Protein AF-A0A537NJD1-F1 (afdb_monomer)

Foldseek 3Di:
DDDCDPPDDDPPQWDWDDPQPVHDDDPVVVLATKIWHADDQPDPNRIDIDGDDDQVQDDPVSHGDPVSVVVVVVVCCVPVVVRNVD

Secondary structure (DSSP, 8-state):
----PPP--PPTT-EEE-SSTTSS--HHHHH--EEEE---TTSTTSSEEEE---GGGB-TTSSBPHHHHHHHHHHHHHHHHHHHT-

Sequence (86 aa):
MSEDYPPDHPPDGFLRIDFDRGGEPTFNSHVGNLYVNKGAKGTRDEFVMGLRVQRHMCNPAGGLHGGMMMTMADLVGSMGGTTLIG

pLDDT: mean 78.87, std 13.6, range [38.75, 93.0]

Mean predicted aligned error: 7.45 Å

Solvent-accessible surface area (backbone atoms only — not comparable to full-atom values): 5522 Å² total; per-residue (Å²): 133,86,77,86,67,74,79,91,74,68,60,91,77,45,44,75,59,75,83,52,82,87,54,76,89,50,76,62,67,74,71,47,59,34,27,39,29,73,46,60,86,94,44,92,53,30,60,41,78,47,70,59,89,50,76,91,51,31,41,99,87,69,47,76,25,70,68,54,54,52,49,52,52,50,52,45,51,63,58,40,51,62,60,74,73,107

Radius of gyration: 14.15 Å; Cα contacts (8 Å, |Δi|>4): 84; chains: 1; bounding box: 30×24×44 Å

Structure (mmCIF, N/CA/C/O backbone):
data_AF-A0A537NJD1-F1
#
_entry.id   AF-A0A537NJD1-F1
#
loop_
_atom_site.group_PDB
_atom_site.id
_atom_site.type_symbol
_a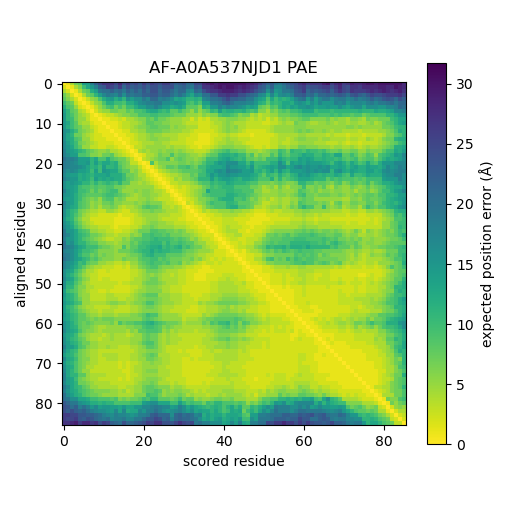tom_site.label_atom_id
_atom_site.label_alt_id
_atom_site.label_comp_id
_atom_site.label_asym_id
_atom_site.label_entity_id
_atom_site.label_seq_id
_atom_site.pdbx_PDB_ins_code
_atom_site.Cartn_x
_atom_site.Cartn_y
_atom_site.Cartn_z
_atom_site.occupancy
_atom_site.B_iso_or_equiv
_atom_site.auth_seq_id
_atom_site.auth_comp_id
_atom_site.auth_asym_id
_atom_site.auth_atom_id
_atom_site.pdbx_PDB_model_num
ATOM 1 N N . MET A 1 1 ? -0.934 -5.185 -24.877 1.00 38.75 1 MET A N 1
ATOM 2 C CA . MET A 1 1 ? 0.021 -6.209 -24.415 1.00 38.75 1 MET A CA 1
ATOM 3 C C . MET A 1 1 ? -0.482 -6.657 -23.055 1.00 38.75 1 MET A C 1
ATOM 5 O O . MET A 1 1 ? -0.360 -5.901 -22.107 1.00 38.75 1 MET A O 1
ATOM 9 N N . SER A 1 2 ? -1.231 -7.757 -23.002 1.00 43.66 2 SER A N 1
ATOM 10 C CA . SER A 1 2 ? -1.827 -8.273 -21.765 1.00 43.66 2 SER A CA 1
ATOM 11 C C . SER A 1 2 ? -0.752 -9.046 -21.008 1.00 43.66 2 SER A C 1
ATOM 13 O O . SER A 1 2 ? -0.512 -10.213 -21.305 1.00 43.66 2 SER A O 1
ATOM 15 N N . GLU A 1 3 ? -0.038 -8.367 -20.111 1.00 50.44 3 GLU A N 1
ATOM 16 C CA . GLU A 1 3 ? 0.812 -9.047 -19.136 1.00 50.44 3 GLU A CA 1
ATOM 17 C C . GLU A 1 3 ? -0.084 -9.914 -18.245 1.00 50.44 3 GLU A C 1
ATOM 19 O O . GLU A 1 3 ? -1.018 -9.410 -17.617 1.00 50.44 3 GLU A O 1
ATOM 24 N N . ASP A 1 4 ? 0.184 -11.221 -18.243 1.00 49.03 4 ASP A N 1
ATOM 25 C CA . ASP A 1 4 ? -0.353 -12.217 -17.313 1.00 49.03 4 ASP A CA 1
ATOM 26 C C . ASP A 1 4 ? 0.088 -11.848 -15.887 1.00 49.03 4 ASP A C 1
ATOM 28 O O . ASP A 1 4 ? 1.043 -12.390 -15.324 1.00 49.03 4 ASP A O 1
ATOM 32 N N . TYR A 1 5 ? -0.569 -10.854 -15.296 1.00 54.56 5 TYR A N 1
ATOM 33 C CA . TYR A 1 5 ? -0.453 -10.625 -13.869 1.00 54.56 5 TYR A CA 1
ATOM 34 C C . TYR A 1 5 ? -1.105 -11.814 -13.161 1.00 54.56 5 TYR A C 1
ATOM 36 O O . TYR A 1 5 ? -2.242 -12.162 -13.494 1.00 54.56 5 TYR A O 1
ATOM 44 N N . PRO A 1 6 ? -0.420 -12.452 -12.190 1.00 60.00 6 PRO A N 1
ATOM 45 C CA . PRO A 1 6 ? -1.032 -13.518 -11.416 1.00 60.00 6 PRO A CA 1
ATOM 46 C C . PRO A 1 6 ? -2.352 -13.008 -10.827 1.00 60.00 6 PRO A C 1
ATOM 48 O O . PRO A 1 6 ? -2.415 -11.839 -10.421 1.00 60.00 6 PRO A O 1
ATOM 51 N N . PRO A 1 7 ? -3.399 -13.852 -10.795 1.00 67.44 7 PRO A N 1
ATOM 52 C CA . PRO A 1 7 ? -4.714 -13.431 -10.351 1.00 67.44 7 PRO A CA 1
ATOM 53 C C . PRO A 1 7 ? -4.618 -12.796 -8.963 1.00 67.44 7 PRO A C 1
ATOM 55 O O . PRO A 1 7 ? -3.894 -13.264 -8.076 1.00 67.44 7 PRO A O 1
ATOM 58 N N . ASP A 1 8 ? -5.301 -11.664 -8.818 1.00 76.00 8 ASP A N 1
ATOM 59 C CA . ASP A 1 8 ? -5.193 -10.804 -7.652 1.00 76.00 8 ASP A CA 1
ATOM 60 C C . ASP A 1 8 ? -5.926 -11.426 -6.455 1.00 76.00 8 ASP A C 1
ATOM 62 O O . ASP A 1 8 ? -7.108 -11.180 -6.2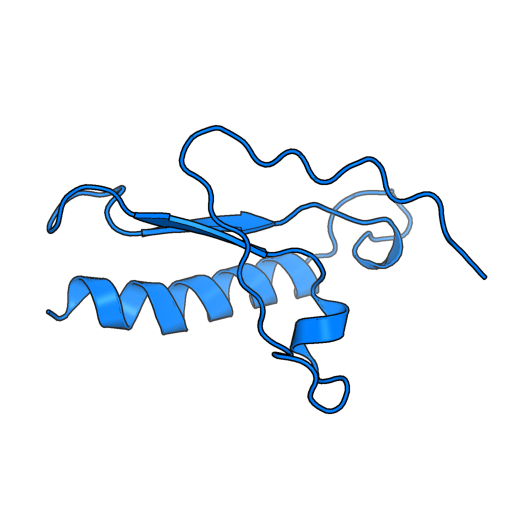27 1.00 76.00 8 ASP A O 1
ATOM 66 N N . HIS A 1 9 ? -5.215 -12.278 -5.716 1.00 84.50 9 HIS A N 1
ATOM 67 C CA . HIS A 1 9 ? -5.678 -12.902 -4.479 1.00 84.50 9 HIS A CA 1
ATOM 68 C C . HIS A 1 9 ? -4.970 -12.249 -3.284 1.00 84.50 9 HIS A C 1
ATOM 70 O O . HIS A 1 9 ? -3.865 -12.677 -2.919 1.00 84.50 9 HIS A O 1
ATOM 76 N N . PRO A 1 10 ? -5.521 -11.166 -2.709 1.00 85.88 10 PRO A N 1
ATOM 77 C CA . PRO A 1 10 ? -4.985 -10.606 -1.477 1.00 85.88 10 PRO A CA 1
ATOM 78 C C . PRO A 1 10 ? -5.203 -11.561 -0.291 1.00 85.88 10 PRO A C 1
ATOM 80 O O . PRO A 1 10 ? -6.109 -12.395 -0.342 1.00 85.88 10 PRO A O 1
ATOM 83 N N . PRO A 1 11 ? -4.394 -11.452 0.780 1.00 87.94 11 PRO A N 1
ATOM 84 C CA . PRO A 1 11 ? -4.643 -12.180 2.023 1.00 87.94 11 PRO A CA 1
ATOM 85 C C . PRO A 1 11 ? -6.012 -11.840 2.631 1.00 87.94 11 PRO A C 1
ATOM 87 O O . PRO A 1 11 ? -6.558 -10.763 2.383 1.00 87.94 11 PRO A O 1
ATOM 90 N N . ASP A 1 12 ? -6.544 -12.724 3.474 1.00 89.00 12 ASP A N 1
ATOM 91 C CA . ASP A 1 12 ? -7.849 -12.524 4.111 1.00 89.00 12 ASP A CA 1
ATOM 92 C C . ASP A 1 12 ? -7.941 -11.176 4.852 1.00 89.00 12 ASP A C 1
ATOM 94 O O . ASP A 1 12 ? -7.017 -10.745 5.547 1.00 89.00 12 ASP A O 1
ATOM 98 N N . GLY A 1 13 ? -9.077 -10.492 4.687 1.00 87.06 13 GLY A N 1
ATOM 99 C CA . GLY A 1 13 ? -9.342 -9.180 5.287 1.00 87.06 13 GLY A CA 1
ATOM 100 C C . GLY A 1 13 ? -8.690 -7.988 4.574 1.00 87.06 13 GLY A C 1
ATOM 101 O O . GLY A 1 13 ? -8.982 -6.847 4.931 1.00 87.06 13 GLY A O 1
ATOM 102 N N . PHE A 1 14 ? -7.856 -8.212 3.552 1.00 90.38 14 PHE A N 1
ATOM 103 C CA .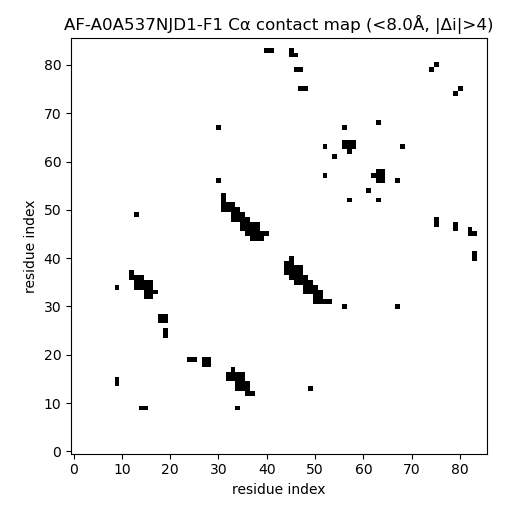 PHE A 1 14 ? -7.287 -7.133 2.745 1.00 90.38 14 PHE A CA 1
ATOM 104 C C . PHE A 1 14 ? -8.192 -6.766 1.567 1.00 90.38 14 PHE A C 1
ATOM 106 O O . PHE A 1 14 ? -8.530 -7.592 0.721 1.00 90.38 14 PHE A O 1
ATOM 113 N N . LEU A 1 15 ? -8.532 -5.483 1.484 1.00 88.81 15 LEU A N 1
ATOM 114 C CA . LEU A 1 15 ? -9.302 -4.889 0.399 1.00 88.81 15 LEU A CA 1
ATOM 115 C C . LEU A 1 15 ? -8.380 -4.082 -0.507 1.00 88.81 15 LEU A C 1
ATOM 117 O O . LEU A 1 15 ? -7.589 -3.276 -0.019 1.00 88.81 15 LEU A O 1
ATOM 121 N N . ARG A 1 16 ? -8.493 -4.268 -1.824 1.00 87.19 16 ARG A N 1
ATOM 122 C CA . ARG A 1 16 ? -7.719 -3.491 -2.797 1.00 87.19 16 ARG A CA 1
ATOM 123 C C . ARG A 1 16 ? -8.134 -2.020 -2.761 1.00 87.19 16 ARG A C 1
ATOM 125 O O . ARG A 1 16 ? -9.323 -1.706 -2.783 1.00 87.19 16 ARG A O 1
ATOM 132 N N . ILE A 1 17 ? -7.147 -1.130 -2.749 1.00 84.12 17 ILE A N 1
ATOM 133 C CA . ILE A 1 17 ? -7.357 0.299 -2.952 1.00 84.12 17 ILE A CA 1
ATOM 134 C C . ILE A 1 17 ? -7.327 0.574 -4.453 1.00 84.12 17 ILE A C 1
ATOM 136 O O . ILE A 1 17 ? -6.352 0.258 -5.134 1.00 84.12 17 ILE A O 1
ATOM 140 N N . ASP A 1 18 ? -8.397 1.175 -4.958 1.00 77.00 18 ASP A N 1
ATOM 141 C CA . ASP A 1 18 ? -8.441 1.733 -6.305 1.00 77.00 18 ASP A CA 1
ATOM 142 C C . ASP A 1 18 ? -8.190 3.245 -6.222 1.00 77.00 18 ASP A C 1
ATOM 144 O O . ASP A 1 18 ? -9.084 4.014 -5.853 1.00 77.00 18 ASP A O 1
ATOM 148 N N . PHE A 1 19 ? -6.943 3.651 -6.479 1.00 69.38 19 PHE A N 1
ATOM 149 C CA . PHE A 1 19 ? -6.533 5.060 -6.455 1.00 69.38 19 PHE A CA 1
ATOM 150 C C . PHE A 1 19 ? -6.932 5.817 -7.710 1.00 69.38 19 PHE A C 1
ATOM 152 O O . PHE A 1 19 ? -7.201 7.014 -7.629 1.00 69.38 19 PHE A O 1
ATOM 159 N N . ASP A 1 20 ? -6.964 5.132 -8.848 1.00 66.88 20 ASP A N 1
ATOM 160 C CA . ASP A 1 20 ? -7.200 5.791 -10.120 1.00 66.88 20 ASP A CA 1
ATOM 161 C C . ASP A 1 20 ? -8.702 5.991 -10.338 1.00 66.88 20 ASP A C 1
ATOM 163 O O . ASP A 1 20 ? -9.086 6.982 -10.949 1.00 66.88 20 ASP A O 1
ATOM 167 N N . ARG A 1 21 ? -9.578 5.112 -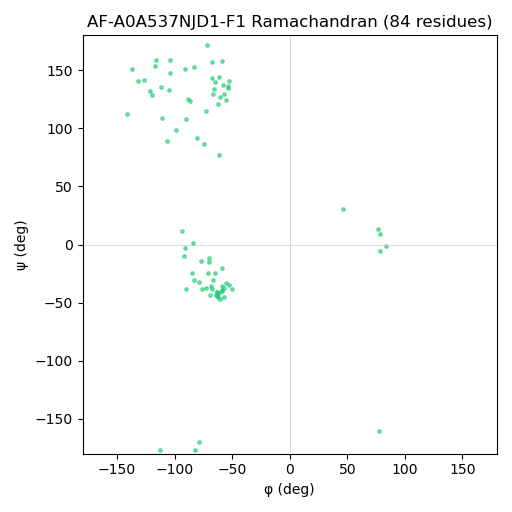9.809 1.00 66.69 21 ARG A N 1
ATOM 168 C CA . ARG A 1 21 ? -11.049 5.175 -9.988 1.00 66.69 21 ARG A CA 1
ATOM 169 C C . ARG A 1 21 ? -11.466 5.425 -11.453 1.00 66.69 21 ARG A C 1
ATOM 171 O O . ARG A 1 21 ? -12.487 6.060 -11.712 1.00 66.69 21 ARG A O 1
ATOM 178 N N . GLY A 1 22 ? -10.667 4.953 -12.415 1.00 66.25 22 GLY A N 1
ATOM 179 C CA . GLY A 1 22 ? -10.868 5.192 -13.851 1.00 66.25 22 GLY A CA 1
ATOM 180 C C . GLY A 1 22 ? -10.463 6.582 -14.368 1.00 66.25 22 GLY A C 1
ATOM 181 O O . GLY A 1 22 ? -10.855 6.945 -15.473 1.00 66.25 22 GLY A O 1
ATOM 182 N N . GLY A 1 23 ? -9.722 7.366 -13.586 1.00 67.50 23 GLY A N 1
ATOM 183 C CA . GLY A 1 23 ? -9.109 8.631 -13.985 1.00 67.50 23 GLY A CA 1
ATOM 184 C C . GLY A 1 23 ? -7.775 8.455 -14.717 1.00 67.50 23 GLY A C 1
ATOM 185 O O . GLY A 1 23 ? -7.329 7.339 -14.984 1.00 67.50 23 GLY A O 1
ATOM 186 N N . GLU A 1 24 ? -7.140 9.580 -15.047 1.00 73.06 24 GLU A N 1
ATOM 187 C CA . GLU A 1 24 ? -5.825 9.587 -15.697 1.00 73.06 24 GLU A CA 1
ATOM 188 C C . GLU A 1 24 ? -4.753 8.917 -14.817 1.00 73.06 24 GLU A C 1
ATOM 190 O O . GLU A 1 24 ? -4.785 9.097 -13.595 1.00 73.06 24 GLU A O 1
ATOM 195 N N . PRO A 1 25 ? -3.780 8.192 -15.405 1.00 66.94 25 PRO A N 1
A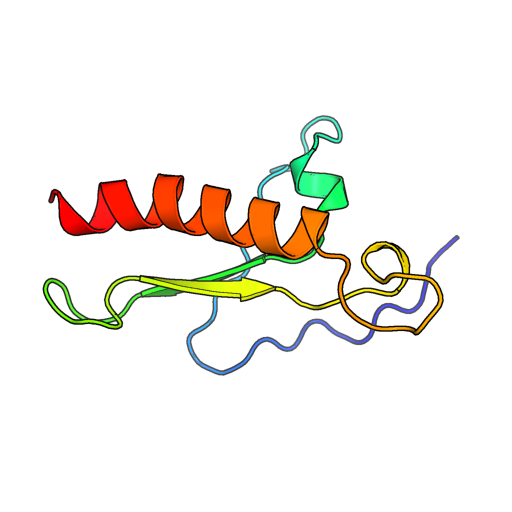TOM 196 C CA . PRO A 1 25 ? -2.697 7.564 -14.655 1.00 66.94 25 PRO A CA 1
ATOM 197 C C . PRO A 1 25 ? -1.938 8.589 -13.806 1.00 66.94 25 PRO A C 1
ATOM 199 O O . PRO A 1 25 ? -1.430 9.592 -14.313 1.00 66.94 25 PRO A O 1
ATOM 202 N N . THR A 1 26 ? -1.845 8.334 -12.503 1.00 73.06 26 THR A N 1
ATOM 203 C CA . THR A 1 26 ? -1.099 9.178 -11.559 1.00 73.06 26 THR A CA 1
ATOM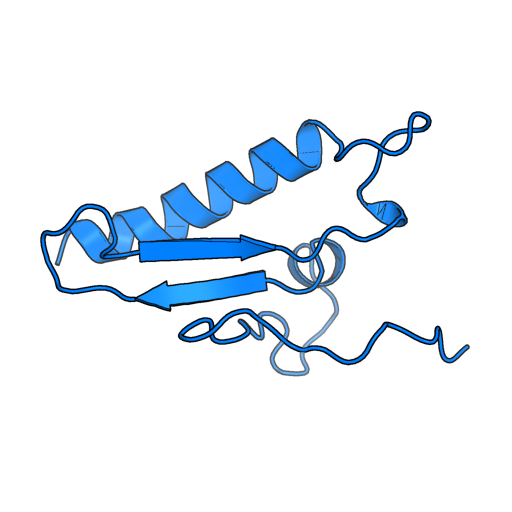 204 C C . THR A 1 26 ? 0.126 8.449 -11.016 1.00 73.06 26 THR A C 1
ATOM 206 O O . THR A 1 26 ? 0.416 7.310 -11.359 1.00 73.06 26 THR A O 1
ATOM 209 N N . PHE A 1 27 ? 0.859 9.072 -10.095 1.00 70.94 27 PHE A N 1
ATOM 210 C CA . PHE A 1 27 ? 1.899 8.367 -9.347 1.00 70.94 27 PHE A CA 1
ATOM 211 C C . PHE A 1 27 ? 1.395 7.045 -8.729 1.00 70.94 27 PHE A C 1
ATOM 213 O O . PHE A 1 27 ? 2.098 6.038 -8.782 1.00 70.94 27 PHE A O 1
ATOM 220 N N . ASN A 1 28 ? 0.157 7.011 -8.224 1.00 68.06 28 ASN A N 1
ATOM 221 C CA . ASN A 1 28 ? -0.405 5.824 -7.577 1.00 68.06 28 ASN A CA 1
ATOM 222 C C . ASN A 1 28 ? -0.613 4.653 -8.545 1.00 68.06 28 ASN A C 1
ATOM 224 O O . ASN A 1 28 ? -0.430 3.505 -8.138 1.00 68.06 28 ASN A O 1
ATOM 228 N N . SER A 1 29 ? -0.879 4.918 -9.829 1.00 70.94 29 SER A N 1
ATOM 229 C CA . SER A 1 29 ? -0.977 3.861 -10.842 1.00 70.94 29 SER A CA 1
ATOM 230 C C . SER A 1 29 ? 0.362 3.141 -11.054 1.00 70.94 29 SER A C 1
ATOM 232 O O . SER A 1 29 ? 0.392 1.975 -11.442 1.00 70.94 29 SER A O 1
ATOM 234 N N . HIS A 1 30 ? 1.491 3.801 -10.757 1.00 76.06 30 HIS A N 1
ATOM 235 C CA . HIS A 1 30 ? 2.832 3.208 -10.835 1.00 76.06 30 HIS A CA 1
ATOM 236 C C . HIS A 1 30 ? 3.241 2.432 -9.575 1.00 76.06 30 HIS A C 1
ATOM 238 O O . HIS A 1 30 ? 4.064 1.514 -9.665 1.00 76.06 30 HIS A O 1
ATOM 244 N N . VAL A 1 31 ? 2.654 2.759 -8.416 1.00 75.38 31 VAL A N 1
ATOM 245 C CA . VAL A 1 31 ? 2.909 2.075 -7.134 1.00 75.38 31 VAL A CA 1
ATOM 246 C C . VAL A 1 31 ? 2.330 0.653 -7.114 1.00 75.38 31 VAL A C 1
ATOM 248 O O . VAL A 1 31 ? 2.751 -0.175 -6.307 1.00 75.38 31 VAL A O 1
ATOM 251 N N . GLY A 1 32 ? 1.449 0.338 -8.070 1.00 77.31 32 GLY A N 1
ATOM 252 C CA . GLY A 1 32 ? 0.839 -0.972 -8.286 1.00 77.31 32 GLY A CA 1
ATOM 253 C C . GLY A 1 32 ? -0.282 -1.281 -7.298 1.00 77.31 32 GLY A C 1
ATOM 254 O O . GLY A 1 32 ? -0.874 -0.385 -6.701 1.00 77.31 32 GLY A O 1
ATOM 255 N N . ASN A 1 33 ? -0.615 -2.566 -7.149 1.00 85.38 33 ASN A N 1
ATOM 256 C CA . ASN A 1 33 ? -1.766 -2.960 -6.337 1.00 85.38 33 ASN A CA 1
ATOM 257 C C . ASN A 1 33 ? -1.473 -2.773 -4.844 1.00 85.38 33 ASN A C 1
ATOM 259 O O . ASN A 1 33 ? -0.630 -3.469 -4.265 1.00 85.38 33 ASN A O 1
ATOM 263 N N . LEU A 1 34 ? -2.224 -1.856 -4.239 1.00 87.81 34 LEU A N 1
ATOM 264 C CA . LEU A 1 34 ? -2.227 -1.564 -2.813 1.00 87.81 34 LEU A CA 1
ATOM 265 C C . LEU A 1 34 ? -3.474 -2.155 -2.162 1.00 87.81 34 LEU A C 1
ATOM 267 O O . LEU A 1 34 ? -4.544 -2.205 -2.770 1.00 87.81 34 LEU A O 1
ATOM 271 N N . TYR A 1 35 ? -3.344 -2.578 -0.911 1.00 89.88 35 TYR A N 1
ATOM 272 C CA . TYR A 1 35 ? -4.422 -3.187 -0.145 1.00 89.88 35 TYR A CA 1
ATOM 273 C C . TYR A 1 35 ? -4.446 -2.641 1.276 1.00 89.88 35 TYR A C 1
ATOM 275 O O . TYR A 1 35 ? -3.403 -2.302 1.829 1.00 89.88 35 TYR A O 1
ATOM 283 N N . VAL A 1 36 ? -5.624 -2.607 1.889 1.00 90.75 36 VAL A N 1
ATOM 284 C CA . VAL A 1 36 ? -5.816 -2.203 3.286 1.00 90.75 36 VAL A CA 1
ATOM 285 C C . VAL A 1 36 ? -6.582 -3.257 4.055 1.00 90.75 36 VAL A C 1
ATOM 287 O O . VAL A 1 36 ? -7.546 -3.824 3.550 1.00 90.75 36 VAL A O 1
ATOM 290 N N . ASN A 1 37 ? -6.183 -3.466 5.300 1.00 90.00 37 ASN A N 1
ATOM 291 C CA . ASN A 1 37 ? -6.950 -4.187 6.298 1.00 90.00 37 ASN A CA 1
ATOM 292 C C . ASN A 1 37 ? -7.187 -3.238 7.481 1.00 90.00 37 ASN A C 1
ATOM 294 O O . ASN A 1 37 ? -6.270 -2.536 7.915 1.00 90.00 37 ASN A O 1
ATOM 298 N N . LYS A 1 38 ? -8.438 -3.170 7.942 1.00 86.06 38 LYS A N 1
ATOM 299 C CA . LYS A 1 38 ? -8.862 -2.300 9.041 1.00 86.06 38 LYS A CA 1
ATOM 300 C C . LYS A 1 38 ? -9.213 -3.161 10.245 1.00 86.06 38 LYS A C 1
ATOM 302 O O . LYS A 1 38 ? -10.232 -3.851 10.232 1.00 86.06 38 LYS A O 1
ATOM 307 N N . GLY A 1 39 ? -8.370 -3.110 11.268 1.00 84.56 39 GLY A N 1
ATOM 308 C CA . GLY A 1 39 ? -8.635 -3.730 12.559 1.00 84.56 39 GLY A CA 1
ATOM 309 C C . GLY A 1 39 ? -9.577 -2.901 13.432 1.00 84.56 39 GLY A C 1
ATOM 310 O O . GLY A 1 39 ? -10.183 -1.918 13.003 1.00 84.56 39 GLY A O 1
ATOM 311 N N . ALA A 1 40 ? -9.699 -3.304 14.697 1.00 83.38 40 ALA A N 1
ATOM 312 C CA . ALA A 1 40 ? -10.480 -2.559 15.677 1.00 83.38 40 ALA A CA 1
ATOM 313 C C . ALA A 1 40 ? -9.824 -1.205 16.002 1.00 83.38 40 ALA A C 1
ATOM 315 O O . ALA A 1 40 ? -8.599 -1.106 16.114 1.00 83.38 40 ALA A O 1
ATOM 316 N N . LYS A 1 41 ? -10.654 -0.177 16.204 1.00 80.50 41 LYS A N 1
ATOM 317 C CA . LYS A 1 41 ? -10.216 1.175 16.571 1.00 80.50 41 LYS A CA 1
ATOM 318 C C . LYS A 1 41 ? -9.405 1.169 17.874 1.00 80.50 41 LYS A C 1
ATOM 320 O O . LYS A 1 41 ? -9.791 0.502 18.834 1.00 80.50 41 LYS A O 1
ATOM 325 N N . GLY A 1 42 ? -8.309 1.922 17.918 1.00 77.50 42 GLY A N 1
ATOM 326 C CA . GLY A 1 42 ? -7.397 2.025 19.058 1.00 77.50 42 GLY A CA 1
ATOM 327 C C . GLY A 1 42 ? -6.433 0.845 19.208 1.00 77.50 42 GLY A C 1
ATOM 328 O O . GLY A 1 42 ? -5.756 0.741 20.232 1.00 77.50 42 GLY A O 1
ATOM 329 N N . THR A 1 43 ? -6.366 -0.058 18.225 1.00 80.75 43 THR A N 1
ATOM 330 C CA . THR A 1 43 ? -5.423 -1.186 18.233 1.00 80.75 43 THR A CA 1
ATOM 331 C C . THR A 1 43 ? -4.259 -0.932 17.285 1.00 80.75 43 THR A C 1
ATOM 333 O O . THR A 1 43 ? -4.353 -0.146 16.348 1.00 80.75 43 THR A O 1
ATOM 336 N N . ARG A 1 44 ? -3.141 -1.633 17.497 1.00 77.75 44 ARG A N 1
ATOM 337 C CA . ARG A 1 44 ? -1.986 -1.569 16.587 1.00 77.75 44 ARG A CA 1
ATOM 338 C C . ARG A 1 44 ? -2.361 -1.907 15.139 1.00 77.75 44 ARG A C 1
ATOM 340 O O . ARG A 1 44 ? -1.773 -1.352 14.217 1.00 77.75 44 ARG A O 1
ATOM 347 N N . ASP A 1 45 ? -3.328 -2.800 14.964 1.00 82.50 45 ASP A N 1
ATOM 348 C CA . ASP A 1 45 ? -3.757 -3.303 13.661 1.00 82.50 45 ASP A CA 1
ATOM 349 C C . ASP A 1 45 ? -4.944 -2.511 13.095 1.00 82.50 45 ASP A C 1
ATOM 351 O O . ASP A 1 45 ? -5.554 -2.921 12.110 1.00 82.50 45 ASP A O 1
ATOM 355 N N . GLU A 1 46 ? -5.280 -1.365 13.699 1.00 82.81 46 GLU A N 1
ATOM 356 C CA . GLU A 1 46 ? -6.349 -0.477 13.234 1.00 82.81 46 GLU A CA 1
ATOM 357 C C . GLU A 1 46 ? -6.187 -0.108 11.753 1.00 82.81 46 GLU A C 1
ATOM 359 O O . GLU A 1 46 ? -7.175 -0.019 11.021 1.00 82.81 46 GLU A O 1
ATOM 364 N N . PHE A 1 47 ? -4.943 0.032 11.289 1.00 87.69 47 PHE A N 1
ATOM 365 C CA . PHE A 1 47 ? -4.639 0.265 9.887 1.00 87.69 47 PHE A CA 1
ATOM 366 C C . PHE A 1 47 ? -3.391 -0.505 9.447 1.00 87.69 47 PHE A C 1
ATOM 368 O O . PHE A 1 47 ? -2.270 -0.177 9.836 1.00 87.69 47 PHE A O 1
ATOM 375 N N . VAL A 1 48 ? -3.582 -1.500 8.579 1.00 90.56 48 VAL A N 1
ATOM 376 C CA . VAL A 1 48 ? -2.495 -2.255 7.945 1.00 90.56 48 VAL A CA 1
ATOM 377 C C . VAL A 1 48 ? -2.588 -2.083 6.437 1.00 90.56 48 VAL A C 1
ATOM 379 O O . VAL A 1 48 ? -3.637 -2.323 5.843 1.00 90.56 48 VAL A O 1
ATOM 382 N N . MET A 1 49 ? -1.481 -1.697 5.804 1.00 90.44 49 MET A N 1
ATOM 383 C CA . MET A 1 49 ? -1.396 -1.579 4.350 1.00 90.44 49 MET A CA 1
ATOM 384 C C . MET A 1 49 ? -0.460 -2.636 3.773 1.00 90.44 49 MET A C 1
ATOM 386 O O . MET A 1 49 ? 0.637 -2.858 4.284 1.00 90.44 49 MET A O 1
ATOM 390 N N . GLY A 1 50 ? -0.895 -3.273 2.690 1.00 90.25 50 GLY A N 1
ATOM 391 C CA . GLY A 1 50 ? -0.121 -4.236 1.916 1.00 90.25 50 GLY A CA 1
ATOM 392 C C . GLY A 1 50 ? 0.108 -3.753 0.488 1.00 90.25 50 GLY A C 1
ATOM 393 O O . GLY A 1 50 ? -0.688 -2.990 -0.055 1.00 90.25 50 GLY A O 1
ATOM 394 N N . LEU A 1 51 ? 1.189 -4.224 -0.128 1.00 88.94 51 LEU A N 1
ATOM 395 C CA . LEU A 1 51 ? 1.526 -3.979 -1.531 1.00 88.94 51 LEU A CA 1
ATOM 396 C C . LEU A 1 51 ? 1.890 -5.321 -2.171 1.00 88.94 51 LEU A C 1
ATOM 398 O O . LEU A 1 51 ? 2.574 -6.141 -1.550 1.00 88.94 51 LEU A O 1
ATOM 402 N N . ARG A 1 52 ? 1.467 -5.552 -3.415 1.00 87.44 52 ARG A N 1
ATOM 403 C CA . ARG A 1 52 ? 1.978 -6.680 -4.204 1.00 87.44 52 ARG A CA 1
ATOM 404 C C . ARG A 1 52 ? 3.197 -6.225 -4.993 1.00 87.44 52 ARG A C 1
ATOM 406 O O . ARG A 1 52 ? 3.056 -5.488 -5.962 1.00 87.44 52 ARG A O 1
ATOM 413 N N . VAL A 1 53 ? 4.380 -6.684 -4.588 1.00 87.88 53 VAL A N 1
ATOM 414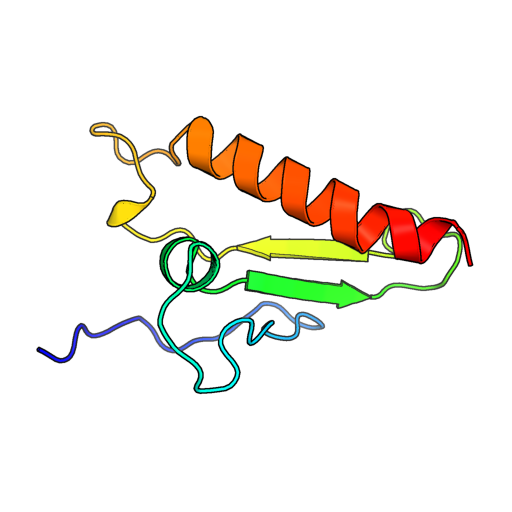 C CA . VAL A 1 53 ? 5.637 -6.343 -5.268 1.00 87.88 53 VAL A CA 1
ATOM 415 C C . VAL A 1 53 ? 5.602 -6.828 -6.715 1.00 87.88 53 VAL A C 1
ATOM 417 O O . VAL A 1 53 ? 5.348 -8.004 -6.980 1.00 87.88 53 VAL A O 1
ATOM 420 N N . GLN A 1 54 ? 5.875 -5.915 -7.645 1.00 85.75 54 GLN A N 1
ATOM 421 C CA . GLN A 1 54 ? 5.997 -6.198 -9.073 1.00 85.75 54 GLN A CA 1
ATOM 422 C C . GLN A 1 54 ? 7.418 -5.905 -9.553 1.00 85.75 54 GLN A C 1
ATOM 424 O O . GLN A 1 54 ? 8.159 -5.143 -8.932 1.00 85.75 54 GLN A O 1
ATOM 429 N N . ARG A 1 55 ? 7.809 -6.499 -10.684 1.00 85.56 55 ARG A N 1
ATOM 430 C CA . ARG A 1 55 ? 9.194 -6.457 -11.174 1.00 85.56 55 ARG A CA 1
ATOM 431 C C . ARG A 1 55 ? 9.713 -5.035 -11.412 1.00 85.56 55 ARG A C 1
ATOM 433 O O . ARG A 1 55 ? 10.880 -4.779 -11.136 1.00 85.56 55 ARG A O 1
ATOM 440 N N . HIS A 1 56 ? 8.867 -4.113 -11.875 1.00 84.56 56 HIS A N 1
ATOM 441 C CA . HIS A 1 56 ? 9.249 -2.715 -12.125 1.00 84.56 56 HIS A CA 1
ATOM 442 C C . HIS A 1 56 ? 9.510 -1.906 -10.846 1.00 84.56 56 HIS A C 1
ATOM 444 O O . HIS A 1 56 ? 10.050 -0.808 -10.919 1.00 84.56 56 HIS A O 1
ATOM 450 N N . MET A 1 57 ? 9.143 -2.444 -9.681 1.00 87.56 57 MET A N 1
ATOM 451 C CA . MET A 1 57 ? 9.380 -1.840 -8.367 1.00 87.56 57 MET A CA 1
ATOM 452 C C . MET A 1 57 ? 10.700 -2.298 -7.746 1.00 87.56 57 MET A C 1
ATOM 454 O O . MET A 1 57 ? 11.110 -1.784 -6.702 1.00 87.56 57 MET A O 1
ATOM 458 N N . CYS A 1 58 ? 11.341 -3.306 -8.338 1.00 88.44 58 CYS A N 1
ATOM 459 C CA . CYS A 1 58 ? 12.547 -3.907 -7.803 1.00 88.44 58 CYS A CA 1
ATOM 460 C C . CYS A 1 58 ? 13.810 -3.235 -8.349 1.00 88.44 58 CYS A C 1
ATOM 462 O O . CYS A 1 58 ? 13.862 -2.739 -9.472 1.00 88.44 58 CYS A O 1
ATOM 464 N N . ASN A 1 59 ? 14.863 -3.263 -7.542 1.00 89.31 59 ASN A N 1
ATOM 465 C CA . ASN A 1 59 ? 16.217 -2.946 -7.967 1.00 89.31 59 ASN A CA 1
ATOM 466 C C . ASN A 1 59 ? 16.792 -4.073 -8.865 1.00 89.31 59 ASN A C 1
ATOM 468 O O . ASN A 1 59 ? 16.195 -5.149 -8.968 1.00 89.31 59 ASN A O 1
ATOM 472 N N . PRO A 1 60 ? 17.973 -3.883 -9.485 1.00 88.56 60 PRO A N 1
ATOM 473 C CA . PRO A 1 60 ? 18.588 -4.907 -10.338 1.00 88.56 60 PRO A CA 1
ATOM 474 C C . PRO A 1 60 ? 18.881 -6.251 -9.649 1.00 88.56 60 PRO A C 1
ATOM 476 O O . PRO A 1 60 ? 19.015 -7.261 -10.332 1.00 88.56 60 PRO A O 1
ATOM 479 N N . ALA A 1 61 ? 18.959 -6.285 -8.313 1.00 90.56 61 ALA A N 1
ATOM 480 C CA . ALA A 1 61 ? 19.127 -7.513 -7.534 1.00 90.56 61 ALA A CA 1
ATOM 481 C C . ALA A 1 61 ? 17.794 -8.242 -7.255 1.00 90.56 61 ALA A C 1
ATOM 483 O O . ALA A 1 61 ? 17.785 -9.272 -6.586 1.00 90.56 61 ALA A O 1
ATOM 484 N N . GLY A 1 62 ? 16.666 -7.717 -7.746 1.00 86.69 62 GLY A N 1
ATOM 485 C CA . GLY A 1 62 ? 15.333 -8.301 -7.579 1.00 86.69 62 GLY A CA 1
ATOM 486 C C . GLY A 1 62 ? 14.643 -7.956 -6.257 1.00 86.69 62 GLY A C 1
ATOM 487 O O . GLY A 1 62 ? 13.494 -8.346 -6.060 1.00 86.69 62 GLY A O 1
ATOM 488 N N . GLY A 1 63 ? 15.298 -7.201 -5.370 1.00 90.69 63 GLY A N 1
ATOM 489 C CA . GLY A 1 63 ? 14.705 -6.715 -4.122 1.00 90.69 63 GLY A CA 1
ATOM 490 C C . GLY A 1 63 ? 13.894 -5.438 -4.332 1.00 90.69 63 GLY A C 1
ATOM 491 O O . GLY A 1 63 ? 14.199 -4.653 -5.227 1.00 90.69 63 GLY A O 1
ATOM 492 N N . LEU A 1 64 ? 12.884 -5.199 -3.491 1.00 90.56 64 LEU A N 1
ATOM 493 C CA . LEU A 1 64 ? 12.072 -3.979 -3.553 1.00 90.56 64 LEU A CA 1
ATOM 494 C C . LEU A 1 64 ? 12.960 -2.727 -3.428 1.00 90.56 64 LEU A C 1
ATOM 496 O O . LEU A 1 64 ? 13.797 -2.632 -2.528 1.00 90.56 64 LEU A O 1
ATOM 500 N N . HIS A 1 65 ? 12.795 -1.769 -4.342 1.00 93.00 65 HIS A N 1
ATOM 501 C CA . HIS A 1 65 ? 13.607 -0.557 -4.361 1.00 93.00 65 HIS A CA 1
ATOM 502 C C . HIS A 1 65 ? 13.356 0.295 -3.105 1.00 93.00 65 HIS A C 1
ATOM 504 O O . HIS A 1 65 ? 12.215 0.472 -2.681 1.00 93.00 65 HIS A O 1
ATOM 510 N N . GLY A 1 66 ? 14.410 0.887 -2.531 1.00 90.31 66 GLY A N 1
ATOM 511 C CA . GLY A 1 66 ? 14.295 1.705 -1.314 1.00 90.31 66 GLY A CA 1
ATOM 512 C C . GLY A 1 66 ? 13.323 2.880 -1.455 1.00 90.31 66 GLY A C 1
ATOM 513 O O . GLY A 1 66 ? 12.547 3.153 -0.545 1.00 90.31 66 GLY A O 1
ATOM 514 N N . GLY A 1 67 ? 13.293 3.510 -2.633 1.00 89.75 67 GLY A N 1
A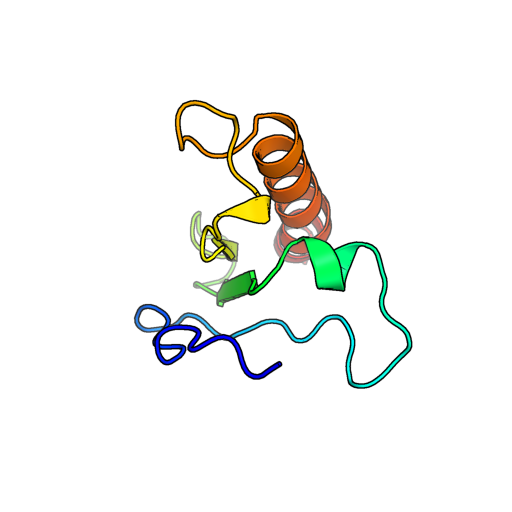TOM 515 C CA . GLY A 1 67 ? 12.307 4.547 -2.957 1.00 89.75 67 GLY A CA 1
ATOM 516 C C . GLY A 1 67 ? 10.860 4.051 -2.859 1.00 89.75 67 GLY A C 1
ATOM 517 O O . GLY A 1 67 ? 10.031 4.737 -2.278 1.00 89.75 67 GLY A O 1
ATOM 518 N N . MET A 1 68 ? 10.581 2.824 -3.314 1.00 90.12 68 MET A N 1
ATOM 519 C CA . MET A 1 68 ? 9.246 2.224 -3.202 1.00 90.12 68 MET A CA 1
ATOM 520 C C . MET A 1 68 ? 8.871 1.912 -1.751 1.00 90.12 68 MET A C 1
ATOM 522 O O . MET A 1 68 ? 7.721 2.098 -1.362 1.00 90.12 68 MET A O 1
ATOM 526 N N . MET A 1 69 ? 9.835 1.492 -0.925 1.00 90.56 69 MET A N 1
ATOM 527 C CA . MET A 1 69 ? 9.603 1.319 0.515 1.00 90.56 69 MET A CA 1
ATOM 528 C C . MET A 1 69 ? 9.263 2.647 1.203 1.00 90.56 69 MET A C 1
ATOM 530 O O . MET A 1 69 ? 8.351 2.691 2.024 1.00 90.56 69 MET A O 1
ATOM 534 N N . MET A 1 70 ? 9.947 3.737 0.841 1.00 92.38 70 MET A N 1
ATOM 535 C CA . MET A 1 70 ? 9.644 5.069 1.376 1.00 92.38 70 MET A CA 1
ATOM 536 C C . MET A 1 70 ? 8.284 5.588 0.909 1.00 92.38 70 MET A C 1
ATOM 538 O O . MET A 1 70 ? 7.551 6.154 1.712 1.00 92.38 70 MET A O 1
ATOM 542 N N . THR A 1 71 ? 7.905 5.338 -0.345 1.00 89.81 71 THR A N 1
ATOM 543 C CA . THR A 1 71 ? 6.549 5.615 -0.833 1.00 89.81 71 THR A CA 1
ATOM 544 C C . THR A 1 71 ? 5.494 4.884 -0.010 1.00 89.81 71 THR A C 1
ATOM 546 O O . THR A 1 71 ? 4.502 5.482 0.393 1.00 89.81 71 THR A O 1
ATOM 549 N N . MET A 1 72 ? 5.714 3.603 0.291 1.00 89.25 72 MET A N 1
ATOM 550 C CA . MET A 1 72 ? 4.794 2.840 1.130 1.00 89.25 72 MET A CA 1
ATOM 551 C C . MET A 1 72 ? 4.675 3.442 2.538 1.00 89.25 72 MET A C 1
ATOM 553 O O . MET A 1 72 ? 3.575 3.547 3.076 1.00 89.25 72 MET A O 1
ATOM 557 N N . ALA A 1 73 ? 5.795 3.874 3.124 1.00 90.00 73 ALA A N 1
ATOM 558 C CA . ALA A 1 73 ? 5.800 4.534 4.426 1.00 90.00 73 ALA A CA 1
ATOM 559 C C . ALA A 1 73 ? 5.027 5.865 4.413 1.00 90.00 73 ALA A C 1
ATOM 561 O O . ALA A 1 73 ? 4.270 6.129 5.345 1.00 90.00 73 ALA A O 1
ATOM 562 N N . ASP A 1 74 ? 5.168 6.667 3.355 1.00 88.56 74 ASP A N 1
ATOM 563 C CA . ASP A 1 74 ? 4.433 7.926 3.178 1.00 88.56 74 ASP A CA 1
ATOM 564 C C . ASP A 1 74 ? 2.917 7.703 3.055 1.00 88.56 74 ASP A C 1
ATOM 566 O O . ASP A 1 74 ? 2.124 8.364 3.728 1.00 88.56 74 ASP A O 1
ATOM 570 N N . LEU A 1 75 ? 2.504 6.699 2.276 1.00 87.38 75 LEU A N 1
ATOM 571 C CA . LEU A 1 75 ? 1.099 6.314 2.135 1.00 87.38 75 LEU A CA 1
ATOM 572 C C . LEU A 1 75 ? 0.504 5.840 3.468 1.00 87.38 75 LEU A C 1
ATOM 574 O O . LEU A 1 75 ? -0.589 6.268 3.847 1.00 87.38 75 LEU A O 1
ATOM 578 N N . VAL A 1 76 ? 1.225 4.998 4.213 1.00 88.31 76 VAL A N 1
ATOM 579 C CA . VAL A 1 76 ? 0.801 4.553 5.549 1.00 88.31 76 VAL A CA 1
ATOM 580 C C . VAL A 1 76 ? 0.724 5.725 6.523 1.00 88.31 76 VAL A C 1
ATOM 582 O O . VAL A 1 76 ? -0.257 5.829 7.253 1.00 88.31 76 VAL A O 1
ATOM 585 N N . GLY A 1 77 ? 1.709 6.624 6.528 1.00 86.56 77 GLY A N 1
ATOM 586 C CA . GLY A 1 77 ? 1.693 7.818 7.373 1.00 86.56 77 GLY A CA 1
ATOM 587 C C . GLY A 1 77 ? 0.504 8.728 7.062 1.00 86.56 77 GLY A C 1
ATOM 588 O O . GLY A 1 77 ? -0.226 9.121 7.971 1.00 86.56 77 GLY A O 1
ATOM 589 N N . SER A 1 78 ? 0.256 8.989 5.778 1.00 82.88 78 SER A N 1
ATOM 590 C CA . SER A 1 78 ? -0.818 9.870 5.314 1.00 82.88 78 SER A CA 1
ATOM 591 C C . SER A 1 78 ? -2.220 9.292 5.551 1.00 82.88 78 SER A C 1
ATOM 593 O O . SER A 1 78 ? -3.104 10.012 6.005 1.00 82.88 78 SER A O 1
ATOM 595 N N . MET A 1 79 ? -2.446 7.999 5.284 1.00 81.50 79 MET A N 1
ATOM 596 C CA . MET A 1 79 ? -3.771 7.363 5.429 1.00 81.50 79 MET A CA 1
ATOM 597 C C . MET A 1 79 ? -4.019 6.765 6.823 1.00 81.50 79 MET A C 1
ATOM 599 O O . MET A 1 79 ? -5.127 6.833 7.365 1.00 81.50 79 MET A O 1
ATOM 603 N N . GLY A 1 80 ? -2.992 6.172 7.427 1.00 74.06 80 GLY A N 1
ATOM 604 C CA . GLY A 1 80 ? -3.057 5.613 8.776 1.00 74.06 80 GLY A CA 1
ATOM 605 C C . GLY A 1 80 ? -3.097 6.704 9.843 1.00 74.06 80 GLY A C 1
ATOM 606 O O . GLY A 1 80 ? -3.871 6.600 10.793 1.00 74.06 80 GLY A O 1
ATOM 607 N N . GLY A 1 81 ? -2.355 7.801 9.644 1.00 66.19 81 GLY A N 1
ATOM 608 C CA . GLY A 1 81 ? -2.361 8.955 10.546 1.00 66.19 81 GLY A CA 1
ATOM 609 C C . GLY A 1 81 ? -3.748 9.578 10.706 1.00 66.19 81 GLY A C 1
ATOM 610 O O . GLY A 1 81 ? -4.147 9.901 11.819 1.00 66.19 81 GLY A O 1
ATOM 611 N N . THR A 1 82 ? -4.542 9.659 9.633 1.00 59.47 82 THR A N 1
ATOM 612 C CA . THR A 1 82 ? -5.935 10.134 9.726 1.00 59.47 82 THR A CA 1
ATOM 613 C C . THR A 1 82 ? -6.871 9.155 10.431 1.00 59.47 82 THR A C 1
ATOM 615 O O . THR A 1 82 ? -7.891 9.577 10.964 1.00 59.47 82 THR A O 1
ATOM 618 N N . THR A 1 83 ? -6.540 7.860 10.445 1.00 56.41 83 THR A N 1
ATOM 619 C CA . THR A 1 83 ? -7.365 6.830 11.095 1.00 56.41 83 THR A CA 1
ATOM 620 C C . THR A 1 83 ? -7.188 6.876 12.621 1.00 56.41 83 THR A C 1
ATOM 622 O O . THR A 1 83 ? -8.175 6.815 13.343 1.00 56.41 83 THR A O 1
ATOM 625 N N . LEU A 1 84 ? -5.963 7.119 13.109 1.00 49.38 84 LEU A N 1
ATOM 626 C CA . LEU A 1 84 ? -5.636 7.191 14.545 1.00 49.38 84 LEU A CA 1
ATOM 627 C C . LEU A 1 84 ? -6.056 8.499 15.250 1.00 49.38 84 LEU A C 1
ATOM 629 O O . LEU A 1 84 ? -6.036 8.556 16.477 1.00 49.38 84 LEU A O 1
ATOM 633 N N . ILE A 1 85 ? -6.401 9.560 14.507 1.00 44.53 85 ILE A N 1
ATOM 634 C CA . ILE A 1 85 ? -6.807 10.868 15.071 1.00 44.53 85 ILE A CA 1
ATOM 635 C C . ILE A 1 85 ? -8.339 10.953 15.292 1.00 44.53 85 ILE A C 1
ATOM 637 O O . ILE A 1 85 ? -8.841 11.949 15.811 1.00 44.53 85 ILE A O 1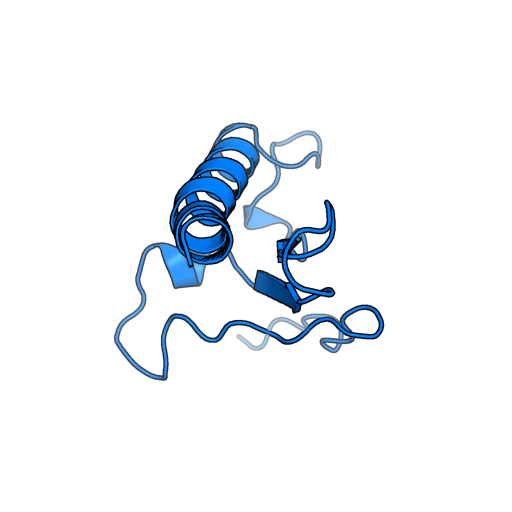
ATOM 641 N N . GLY A 1 86 ? -9.096 9.914 14.919 1.00 41.31 86 GLY A N 1
ATOM 642 C CA . GLY A 1 86 ? -10.555 9.861 15.073 1.00 41.31 86 GLY A CA 1
ATOM 643 C C . GLY A 1 86 ? -11.043 9.399 16.435 1.00 41.31 86 GLY A C 1
ATOM 644 O O . GLY A 1 86 ? -10.386 8.565 17.088 1.00 41.31 86 GLY A O 1
#